Protein AF-D0MZZ1-F1 (afdb_monomer)

pLDDT: mean 82.0, std 12.57, range [43.62, 95.25]

Organism: Phytophthora infestans (strain T30-4) (NCBI:txid403677)

Sequence (126 aa):
MKRNLMKICDTLRKKGKQVCLATVASPDPTASEADSESMTLNTALEQFCKSTSTEEAPVILGPRLDTYAFRRESALSYDKYHFNSHSYGQLARNTADFLIPMMTAVEWTTWKEQLGHVTYDKALYD

Mean predicted aligned error: 8.72 Å

Foldseek 3Di:
DVVVVVVVCVVCVVVVDQAEDEQDAFLALPDDCPPTPSNVVRVVVVVQQVVQVPPPRGHHHAFYCPDSLNSDQQQCDPVSGHGDPVNVVVVVVRRCVGCVVVDDDDDPVRVVVVVVVDDDDVVVVD

Solvent-accessible surface area (backbone atoms only — not comparable to full-atom values): 7523 Å² total; per-residue (Å²): 115,70,72,59,57,51,50,52,50,52,55,42,42,74,71,75,41,89,44,68,46,61,45,54,49,43,92,51,67,78,58,53,83,88,74,38,71,45,49,62,49,34,54,50,52,53,50,50,23,58,73,29,61,86,46,97,76,37,45,40,75,47,44,74,32,67,40,73,77,56,24,38,74,88,21,33,31,98,81,68,71,50,66,22,74,68,42,49,53,50,49,51,50,53,38,45,73,60,45,56,82,75,51,80,90,68,59,69,67,62,50,53,54,53,58,74,66,63,77,78,65,64,84,80,80,115

Structure (mmCIF, N/CA/C/O backbone):
data_AF-D0MZZ1-F1
#
_entry.id   AF-D0MZZ1-F1
#
loop_
_atom_site.group_PDB
_atom_site.id
_atom_site.type_symbol
_atom_site.label_atom_id
_atom_site.label_alt_id
_atom_site.label_comp_id
_atom_site.label_asym_id
_atom_site.label_entity_id
_atom_site.label_seq_id
_atom_site.pdbx_PDB_ins_code
_atom_site.Cartn_x
_atom_site.Cartn_y
_atom_site.Cartn_z
_atom_site.occupancy
_atom_site.B_iso_or_equiv
_atom_site.auth_seq_id
_atom_site.auth_comp_id
_atom_site.auth_asym_id
_atom_site.auth_atom_id
_atom_site.pdbx_PDB_model_num
ATOM 1 N N . MET A 1 1 ? -4.121 13.922 -10.561 1.00 53.34 1 MET A N 1
ATOM 2 C CA . MET A 1 1 ? -4.081 12.653 -9.793 1.00 53.34 1 MET A CA 1
ATOM 3 C C . MET A 1 1 ? -4.309 12.823 -8.284 1.00 53.34 1 MET A C 1
ATOM 5 O O . MET A 1 1 ? -5.161 12.129 -7.744 1.00 53.34 1 MET A O 1
ATOM 9 N N . LYS A 1 2 ? -3.647 13.782 -7.608 1.00 65.25 2 LYS A N 1
ATOM 10 C CA . LYS A 1 2 ? -3.704 13.963 -6.136 1.00 65.25 2 LYS A CA 1
ATOM 11 C C . LYS A 1 2 ? -5.126 14.031 -5.536 1.00 65.25 2 LYS A C 1
ATOM 13 O O . LYS A 1 2 ? -5.382 13.422 -4.507 1.00 65.25 2 LYS A O 1
ATOM 18 N N . ARG A 1 3 ? -6.082 14.708 -6.192 1.00 82.06 3 ARG A N 1
ATOM 19 C CA . ARG A 1 3 ? -7.444 14.921 -5.652 1.00 82.06 3 ARG A CA 1
ATOM 20 C C . ARG A 1 3 ? -8.255 13.636 -5.448 1.00 82.06 3 ARG A C 1
ATOM 22 O O . ARG A 1 3 ? -9.023 13.568 -4.496 1.00 82.06 3 ARG A O 1
ATOM 29 N N . ASN A 1 4 ? -8.100 12.639 -6.319 1.00 88.19 4 ASN A N 1
ATOM 30 C CA . ASN A 1 4 ? -8.869 11.395 -6.212 1.00 88.19 4 ASN A CA 1
ATOM 31 C C . ASN A 1 4 ? -8.346 10.527 -5.068 1.00 88.19 4 ASN A C 1
ATOM 33 O O . ASN A 1 4 ? -9.136 10.033 -4.274 1.00 88.19 4 ASN A O 1
ATOM 37 N N . LEU A 1 5 ? -7.022 10.416 -4.945 1.00 88.25 5 LEU A N 1
ATOM 38 C CA . LEU A 1 5 ? -6.387 9.650 -3.877 1.00 88.25 5 LEU A CA 1
ATOM 39 C C . LEU A 1 5 ? -6.717 10.229 -2.495 1.00 88.25 5 LEU A C 1
ATOM 41 O O . LEU A 1 5 ? -7.116 9.482 -1.607 1.00 88.25 5 LEU A O 1
ATOM 45 N N . MET A 1 6 ? -6.643 11.558 -2.343 1.00 88.69 6 MET A N 1
ATOM 46 C CA . MET A 1 6 ? -7.040 12.233 -1.100 1.00 88.69 6 MET A CA 1
ATOM 47 C C . MET A 1 6 ? -8.504 11.942 -0.754 1.00 88.69 6 MET A C 1
ATOM 49 O O . MET A 1 6 ? -8.787 11.505 0.354 1.00 88.69 6 MET A O 1
ATOM 53 N N . LYS A 1 7 ? -9.425 12.058 -1.725 1.00 91.94 7 LYS A N 1
ATOM 54 C CA . LYS A 1 7 ? -10.842 11.712 -1.516 1.00 91.94 7 LYS A CA 1
ATOM 55 C C . LYS A 1 7 ? -11.034 10.261 -1.071 1.00 91.94 7 LYS A C 1
ATOM 57 O O . LYS A 1 7 ? -11.824 10.019 -0.168 1.00 91.94 7 LYS A O 1
ATOM 62 N N . ILE A 1 8 ? -10.330 9.308 -1.685 1.00 92.56 8 ILE A N 1
ATOM 63 C CA . ILE A 1 8 ? -10.405 7.890 -1.303 1.00 92.56 8 ILE A CA 1
ATOM 64 C C . ILE A 1 8 ? -9.921 7.706 0.139 1.00 92.56 8 ILE A C 1
ATOM 66 O O . ILE A 1 8 ? -10.616 7.073 0.935 1.00 92.56 8 ILE A O 1
ATOM 70 N N . CYS A 1 9 ? -8.777 8.299 0.494 1.00 92.44 9 CYS A N 1
ATOM 71 C CA . CYS A 1 9 ? -8.240 8.240 1.852 1.00 92.44 9 CYS A CA 1
ATOM 72 C C . CYS A 1 9 ? -9.228 8.841 2.856 1.00 92.44 9 CYS A C 1
ATOM 74 O O . CYS A 1 9 ? -9.556 8.202 3.848 1.00 92.44 9 CYS A O 1
ATOM 76 N N . ASP A 1 10 ? -9.768 10.026 2.575 1.00 90.88 10 ASP A N 1
ATOM 77 C CA . ASP A 1 10 ? -10.749 10.694 3.433 1.00 90.88 10 ASP A CA 1
ATOM 78 C C . ASP A 1 10 ? -12.014 9.859 3.617 1.00 90.88 10 ASP A C 1
ATOM 80 O O . ASP A 1 10 ? -12.514 9.726 4.732 1.00 90.88 10 ASP A O 1
ATOM 84 N N . THR A 1 11 ? -12.538 9.269 2.541 1.00 93.00 11 THR A N 1
ATOM 85 C CA . THR A 1 11 ? -13.718 8.401 2.608 1.00 93.00 11 THR A CA 1
ATOM 86 C C . THR A 1 11 ? -13.457 7.167 3.470 1.00 93.00 11 THR A C 1
ATOM 88 O O . THR A 1 11 ? -14.308 6.814 4.284 1.00 93.00 11 THR A O 1
ATOM 91 N N . LEU A 1 12 ? -12.300 6.516 3.328 1.00 92.62 12 LEU A N 1
ATOM 92 C CA . LEU A 1 12 ? -11.942 5.346 4.135 1.00 92.62 1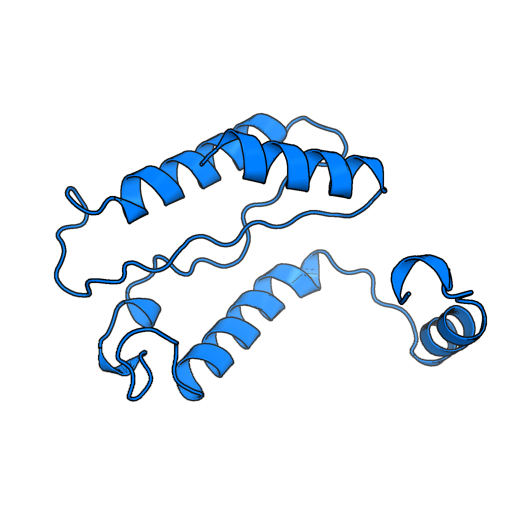2 LEU A CA 1
ATOM 93 C C . LEU A 1 12 ? -11.737 5.713 5.610 1.00 92.62 12 LEU A C 1
ATOM 95 O O . LEU A 1 12 ? -12.273 5.035 6.487 1.00 92.62 12 LEU A O 1
ATOM 99 N N . ARG A 1 13 ? -11.052 6.826 5.884 1.00 92.06 13 ARG A N 1
ATOM 100 C CA . ARG A 1 13 ? -10.847 7.340 7.244 1.00 92.06 13 ARG A CA 1
ATOM 101 C C . ARG A 1 13 ? -12.159 7.707 7.930 1.00 92.06 13 ARG A C 1
ATOM 103 O O . ARG A 1 13 ? -12.381 7.304 9.065 1.00 92.06 13 ARG A O 1
ATOM 110 N N . LYS A 1 14 ? -13.087 8.363 7.221 1.00 89.50 14 LYS A N 1
ATOM 111 C CA . LYS A 1 14 ? -14.448 8.654 7.719 1.00 89.50 14 LYS A CA 1
ATOM 112 C C . LYS A 1 14 ? -15.252 7.396 8.056 1.00 89.50 14 LYS A C 1
ATOM 114 O O . LYS A 1 14 ? -16.151 7.459 8.883 1.00 89.50 14 LYS A O 1
ATOM 119 N N . LYS A 1 15 ? -14.929 6.255 7.439 1.00 90.25 15 LYS A N 1
ATOM 120 C CA . LYS A 1 15 ? -15.493 4.936 7.779 1.00 90.25 15 LYS A CA 1
ATOM 121 C C . LYS A 1 15 ? -14.753 4.241 8.935 1.00 90.25 15 LYS A C 1
ATOM 123 O O . LYS A 1 15 ? -14.950 3.044 9.142 1.00 90.25 15 LYS A O 1
ATOM 128 N N . GLY A 1 16 ? -13.877 4.953 9.646 1.00 85.88 16 GLY A N 1
ATOM 129 C CA . GLY A 1 16 ? -13.089 4.428 10.762 1.00 85.88 16 GLY A CA 1
ATOM 130 C C . GLY A 1 16 ? -11.993 3.448 10.340 1.00 85.88 16 GLY A C 1
ATOM 131 O O . GLY A 1 16 ? -11.581 2.614 11.141 1.00 85.88 16 GLY A O 1
ATOM 132 N N . LYS A 1 17 ? -11.551 3.475 9.074 1.00 88.50 17 LYS A N 1
ATOM 133 C CA . LYS A 1 17 ? -10.473 2.598 8.594 1.00 88.50 17 LYS A CA 1
ATOM 134 C C . LYS A 1 17 ? -9.122 3.284 8.753 1.00 88.50 17 LYS A C 1
ATOM 136 O O . LYS A 1 17 ? -8.969 4.443 8.376 1.00 88.50 17 LYS A O 1
ATOM 141 N N . GLN A 1 18 ? -8.132 2.537 9.235 1.00 89.00 18 GLN A N 1
ATOM 142 C CA . GLN A 1 18 ? -6.732 2.935 9.114 1.00 89.00 18 GLN A CA 1
ATOM 143 C C . GLN A 1 18 ? -6.309 2.826 7.648 1.00 89.00 18 GLN A C 1
ATOM 145 O O . GLN A 1 18 ? -6.552 1.808 6.997 1.00 89.00 18 GLN A O 1
ATOM 150 N N . VAL A 1 19 ? -5.708 3.890 7.117 1.00 92.06 19 VAL A N 1
ATOM 151 C CA . VAL A 1 19 ? -5.329 3.978 5.704 1.00 92.06 19 VAL A CA 1
ATOM 152 C C . VAL A 1 19 ? -3.818 4.051 5.593 1.00 92.06 19 VAL A C 1
ATOM 154 O O . VAL A 1 19 ? -3.189 4.927 6.182 1.00 92.06 19 VAL A O 1
ATOM 157 N N . CYS A 1 20 ? -3.258 3.148 4.792 1.00 91.31 20 CYS A N 1
ATOM 158 C CA . CYS A 1 20 ? -1.842 3.123 4.462 1.00 91.31 20 CYS A CA 1
ATOM 159 C C . CYS A 1 20 ? -1.656 3.331 2.957 1.00 91.31 20 CYS A C 1
ATOM 161 O O . CYS A 1 20 ? -2.370 2.726 2.156 1.00 91.31 20 CYS A O 1
ATOM 163 N N . LEU A 1 21 ? -0.688 4.159 2.569 1.00 91.56 21 LEU A N 1
ATOM 164 C CA . LEU A 1 21 ? -0.337 4.412 1.172 1.00 91.56 21 LEU A CA 1
ATOM 165 C C . LEU A 1 21 ? 1.056 3.875 0.867 1.00 91.56 21 LEU A C 1
ATOM 167 O O . LEU A 1 21 ? 2.033 4.334 1.446 1.00 91.56 21 LEU A O 1
ATOM 171 N N . ALA A 1 22 ? 1.158 2.938 -0.070 1.00 90.88 22 ALA A N 1
ATOM 172 C CA . ALA A 1 22 ? 2.447 2.529 -0.616 1.00 90.88 22 ALA A CA 1
ATOM 173 C C . ALA A 1 22 ? 2.976 3.582 -1.604 1.00 90.88 22 ALA A C 1
ATOM 175 O O . ALA A 1 22 ? 2.195 4.283 -2.257 1.00 90.88 22 ALA A O 1
ATOM 176 N N . THR A 1 23 ? 4.299 3.672 -1.740 1.00 89.88 23 THR A N 1
ATOM 177 C CA . THR A 1 23 ? 4.907 4.401 -2.864 1.00 89.88 23 THR A CA 1
ATOM 178 C C . THR A 1 23 ? 4.693 3.634 -4.171 1.00 89.88 23 THR A C 1
ATOM 180 O O . THR A 1 23 ? 4.231 2.497 -4.171 1.00 89.88 23 THR A O 1
ATOM 183 N N . VAL A 1 24 ? 4.998 4.250 -5.308 1.00 86.94 24 VAL A N 1
ATOM 184 C CA . VAL A 1 24 ? 4.911 3.630 -6.634 1.00 86.94 24 VAL A CA 1
ATOM 185 C C . VAL A 1 24 ? 6.317 3.271 -7.108 1.00 86.94 24 VAL A C 1
ATOM 187 O O . VAL A 1 24 ? 7.249 4.064 -6.951 1.00 86.94 24 VAL A O 1
ATOM 190 N N . ALA A 1 25 ? 6.478 2.081 -7.685 1.00 83.44 25 ALA A N 1
ATOM 191 C CA . ALA A 1 25 ? 7.728 1.696 -8.331 1.00 83.44 25 ALA A CA 1
ATOM 192 C C . ALA A 1 25 ? 7.930 2.487 -9.632 1.00 83.44 25 ALA A C 1
ATOM 194 O O . ALA A 1 25 ? 6.972 2.757 -10.357 1.00 83.44 25 ALA A O 1
ATOM 195 N N . SER A 1 26 ? 9.177 2.861 -9.928 1.00 71.56 26 SER A N 1
ATOM 196 C CA . SER A 1 26 ? 9.508 3.437 -11.234 1.00 71.56 26 SER A CA 1
ATOM 197 C C . SER A 1 26 ? 9.355 2.352 -12.305 1.00 71.56 26 SER A C 1
ATOM 199 O O . SER A 1 26 ? 9.907 1.265 -12.113 1.00 71.56 26 SER A O 1
ATOM 201 N N . PRO A 1 27 ? 8.657 2.623 -13.420 1.00 60.50 27 PRO A N 1
ATOM 202 C CA . PRO A 1 27 ? 8.593 1.700 -14.551 1.00 60.50 27 PRO A CA 1
ATOM 203 C C . PRO A 1 27 ? 9.938 1.581 -15.284 1.00 60.50 27 PRO A C 1
ATOM 205 O O . PRO A 1 27 ? 10.149 0.622 -16.019 1.00 60.50 27 PRO A O 1
ATOM 208 N N . ASP A 1 28 ? 10.847 2.539 -15.081 1.00 64.12 28 ASP A N 1
ATOM 209 C CA . ASP A 1 28 ? 12.168 2.556 -15.699 1.00 64.12 28 ASP A CA 1
ATOM 210 C C . ASP A 1 28 ? 13.266 2.288 -14.641 1.00 64.12 28 ASP A C 1
ATOM 212 O O . ASP A 1 28 ? 13.438 3.103 -13.722 1.00 64.12 28 ASP A O 1
ATOM 216 N N . PRO A 1 29 ? 14.014 1.167 -14.753 1.00 56.38 29 PRO A N 1
ATOM 217 C CA . PRO A 1 29 ? 15.162 0.842 -13.900 1.00 56.38 29 PRO A CA 1
ATOM 218 C C . PRO A 1 29 ? 16.338 1.815 -14.041 1.00 56.38 29 PRO A C 1
ATOM 220 O O . PRO A 1 29 ? 17.207 1.860 -13.168 1.00 56.38 29 PRO A O 1
ATOM 223 N N . THR A 1 30 ? 16.405 2.509 -15.178 1.00 56.22 30 THR A N 1
ATOM 224 C CA . THR A 1 30 ? 17.534 3.322 -15.646 1.00 56.22 30 THR A CA 1
ATOM 225 C C . THR A 1 30 ? 17.261 4.820 -15.591 1.00 56.22 30 THR A C 1
ATOM 227 O O . THR A 1 30 ? 18.205 5.605 -15.688 1.00 56.22 30 THR A O 1
ATOM 230 N N . ALA A 1 31 ? 16.003 5.222 -15.382 1.00 59.72 31 ALA A N 1
ATOM 231 C CA . ALA A 1 31 ? 15.650 6.617 -15.178 1.00 59.72 31 ALA A CA 1
ATOM 232 C C . ALA A 1 31 ? 16.416 7.180 -13.976 1.00 59.72 31 ALA A C 1
ATOM 234 O O . ALA A 1 31 ? 16.397 6.615 -12.875 1.00 59.72 31 ALA A O 1
ATOM 235 N N . SER A 1 32 ? 17.100 8.304 -14.207 1.00 54.19 32 SER A N 1
ATOM 236 C CA . SER A 1 32 ? 17.782 9.048 -13.155 1.00 54.19 32 SER A CA 1
ATOM 237 C C . SER A 1 32 ? 16.772 9.392 -12.054 1.00 54.19 32 SER A C 1
ATOM 239 O O . SER A 1 32 ? 15.600 9.670 -12.327 1.00 54.19 32 SER A O 1
ATOM 241 N N . GLU A 1 33 ? 17.212 9.376 -10.794 1.00 51.81 33 GLU A N 1
ATOM 242 C CA . GLU A 1 33 ? 16.343 9.724 -9.665 1.00 51.81 33 GLU A CA 1
ATOM 243 C C . GLU A 1 33 ? 15.700 11.110 -9.841 1.00 51.81 33 GLU A C 1
ATOM 245 O O . GLU A 1 33 ? 14.582 11.325 -9.394 1.00 51.81 33 GLU A O 1
ATOM 250 N N . ALA A 1 34 ? 16.350 12.020 -10.568 1.00 49.72 34 ALA A N 1
ATOM 251 C CA . ALA A 1 34 ? 15.878 13.380 -10.784 1.00 49.72 34 ALA A CA 1
ATOM 252 C C . ALA A 1 34 ? 14.770 13.526 -11.852 1.00 49.72 34 ALA A C 1
ATOM 254 O O . ALA A 1 34 ? 14.002 14.481 -11.763 1.00 49.72 34 ALA A O 1
ATOM 255 N N . ASP A 1 35 ? 14.647 12.603 -12.817 1.00 48.69 35 ASP A N 1
ATOM 256 C CA . ASP A 1 35 ? 13.823 12.819 -14.027 1.00 48.69 35 ASP A CA 1
ATOM 257 C C . ASP A 1 35 ? 12.533 11.984 -14.106 1.00 48.69 35 ASP A C 1
ATOM 259 O O . ASP A 1 35 ? 11.740 12.153 -15.033 1.00 48.69 35 ASP A O 1
ATOM 263 N N . SER A 1 36 ? 12.273 11.076 -13.158 1.00 57.75 36 SER A N 1
ATOM 264 C CA . SER A 1 36 ? 11.085 10.211 -13.249 1.00 57.75 36 SER A CA 1
ATOM 265 C C . SER A 1 36 ? 9.813 10.881 -12.696 1.00 57.75 36 SER A C 1
ATOM 267 O O . SER A 1 36 ? 9.767 11.346 -11.553 1.00 57.75 36 SER A O 1
ATOM 269 N N . GLU A 1 37 ? 8.714 10.855 -13.459 1.00 62.00 37 GLU A N 1
ATOM 270 C CA . GLU A 1 37 ? 7.383 11.291 -12.993 1.00 62.00 37 GLU A CA 1
ATOM 271 C C . GLU A 1 37 ? 6.953 10.574 -11.692 1.00 62.00 37 GLU A C 1
ATOM 273 O O . GLU A 1 37 ? 6.270 11.152 -10.837 1.00 62.00 37 GLU A O 1
ATOM 278 N N . SER A 1 38 ? 7.421 9.336 -11.487 1.00 58.34 38 SER A N 1
ATOM 279 C CA . SER A 1 38 ? 7.241 8.553 -10.259 1.00 58.34 38 SER A CA 1
ATOM 280 C C . SER A 1 38 ? 7.864 9.196 -9.016 1.00 58.34 38 SER A C 1
ATOM 282 O O . SER A 1 38 ? 7.272 9.114 -7.941 1.00 58.34 38 SER A O 1
ATOM 284 N N . MET A 1 39 ? 9.004 9.886 -9.128 1.00 63.31 39 MET A N 1
ATOM 285 C CA . MET A 1 39 ? 9.611 10.614 -8.002 1.00 63.31 39 MET A CA 1
ATOM 286 C C . MET A 1 39 ? 8.760 11.814 -7.579 1.00 63.31 39 MET A C 1
ATOM 288 O O . MET A 1 39 ? 8.545 12.043 -6.384 1.00 63.31 39 MET A O 1
ATOM 292 N N . THR A 1 40 ? 8.192 12.532 -8.552 1.00 76.00 40 THR A N 1
ATOM 293 C CA . THR A 1 40 ? 7.263 13.640 -8.281 1.00 76.00 40 THR A CA 1
ATOM 294 C C . THR A 1 40 ? 5.992 13.133 -7.591 1.00 76.00 40 THR A C 1
ATOM 296 O O . THR A 1 40 ? 5.455 13.791 -6.692 1.00 76.00 40 THR A O 1
ATOM 299 N N . LEU A 1 41 ? 5.523 11.937 -7.959 1.00 84.56 41 LEU A N 1
ATOM 300 C CA . LEU A 1 41 ? 4.380 11.298 -7.313 1.00 84.56 41 LEU A CA 1
ATOM 301 C C . LEU A 1 41 ? 4.699 10.815 -5.894 1.00 84.56 41 LEU A C 1
ATOM 303 O O . LEU A 1 41 ? 3.954 11.143 -4.974 1.00 84.56 41 LEU A O 1
ATOM 307 N N . ASN A 1 42 ? 5.795 10.082 -5.698 1.00 88.12 42 ASN A N 1
ATOM 308 C CA . ASN A 1 42 ? 6.177 9.554 -4.387 1.00 88.12 42 ASN A CA 1
ATOM 309 C C . ASN A 1 42 ? 6.450 10.678 -3.389 1.00 88.12 42 ASN A C 1
ATOM 311 O O . ASN A 1 42 ? 5.933 10.635 -2.276 1.00 88.12 42 ASN A O 1
ATOM 315 N N . THR A 1 43 ? 7.126 11.747 -3.816 1.00 87.56 43 THR A N 1
ATOM 316 C CA . THR A 1 43 ? 7.308 12.953 -2.993 1.00 87.56 43 THR A CA 1
ATOM 317 C C . THR A 1 43 ? 5.964 13.557 -2.584 1.00 87.56 43 THR A C 1
ATOM 319 O O . THR A 1 43 ? 5.773 13.945 -1.433 1.00 87.56 43 THR A O 1
ATOM 322 N N . ALA A 1 44 ? 4.991 13.603 -3.499 1.00 87.88 44 ALA A N 1
ATOM 323 C CA . ALA A 1 44 ? 3.654 14.091 -3.181 1.00 87.88 44 ALA A CA 1
ATOM 324 C C . ALA A 1 44 ? 2.886 13.172 -2.216 1.00 87.88 44 ALA A C 1
ATOM 326 O O . ALA A 1 44 ? 2.141 13.679 -1.378 1.00 87.88 44 ALA A O 1
ATOM 327 N N . LEU A 1 45 ? 3.055 11.850 -2.323 1.00 90.56 45 LEU A N 1
ATOM 328 C CA . LEU A 1 45 ? 2.478 10.881 -1.385 1.00 90.56 45 LEU A CA 1
ATOM 329 C C . LEU A 1 45 ? 3.079 11.058 0.012 1.00 90.56 45 LEU A C 1
ATOM 331 O O . LEU A 1 45 ? 2.335 11.122 0.989 1.00 90.56 45 LEU A O 1
ATOM 335 N N . GLU A 1 46 ? 4.401 11.219 0.107 1.00 91.38 46 GLU A N 1
ATOM 336 C CA . GLU A 1 46 ? 5.084 11.486 1.375 1.00 91.38 46 GLU A CA 1
ATOM 337 C C . GLU A 1 46 ? 4.614 12.794 2.016 1.00 91.38 46 GLU A C 1
ATOM 339 O O . GLU A 1 46 ? 4.304 12.825 3.207 1.00 91.38 46 GLU A O 1
ATOM 344 N N . GLN A 1 47 ? 4.539 13.876 1.235 1.00 91.19 47 GLN A N 1
ATOM 345 C CA . GLN A 1 47 ? 4.050 15.173 1.708 1.00 91.19 47 GLN A CA 1
ATOM 346 C C . GLN A 1 47 ? 2.603 15.087 2.196 1.00 91.19 47 GLN A C 1
ATOM 348 O O . GLN A 1 47 ? 2.280 15.650 3.240 1.00 91.19 47 GLN A O 1
ATOM 353 N N . PHE A 1 48 ? 1.746 14.358 1.478 1.00 91.50 48 PHE A N 1
ATOM 354 C CA . PHE A 1 48 ? 0.363 14.153 1.890 1.00 91.50 48 PHE A CA 1
ATOM 355 C C . PHE A 1 48 ? 0.280 13.389 3.217 1.00 91.50 48 PHE A C 1
ATOM 357 O O . PHE A 1 48 ? -0.344 13.884 4.154 1.00 91.50 48 PHE A O 1
ATOM 364 N N . CYS A 1 49 ? 0.978 12.258 3.352 1.00 92.44 49 CYS A N 1
ATOM 365 C CA . CYS A 1 49 ? 0.998 11.500 4.608 1.00 92.44 49 CYS A CA 1
ATOM 366 C C . CYS A 1 49 ? 1.502 12.371 5.775 1.00 92.44 49 CYS A C 1
ATOM 368 O O . CYS A 1 49 ? 0.861 12.434 6.824 1.00 92.44 49 CYS A O 1
ATOM 370 N N . LYS A 1 50 ? 2.584 13.140 5.562 1.00 93.12 50 LYS A N 1
ATOM 371 C CA . LYS A 1 50 ? 3.118 14.101 6.547 1.00 93.12 50 LYS A CA 1
ATOM 372 C C . LYS A 1 50 ? 2.095 15.171 6.932 1.00 93.12 50 LYS A C 1
ATOM 374 O O . LYS A 1 50 ? 1.976 15.477 8.115 1.00 93.12 50 LYS A O 1
ATOM 379 N N . SER A 1 51 ? 1.336 15.708 5.975 1.00 92.06 51 SER A N 1
ATOM 380 C CA . SER A 1 51 ? 0.315 16.729 6.259 1.00 92.06 51 SER A CA 1
ATOM 381 C C . SER A 1 51 ? -0.821 16.220 7.148 1.00 92.06 51 SER A C 1
ATOM 383 O O . SER A 1 51 ? -1.381 16.999 7.907 1.00 92.06 51 SER A O 1
ATOM 385 N N . THR A 1 52 ? -1.102 14.913 7.114 1.00 91.69 52 THR A N 1
ATOM 386 C CA . THR A 1 52 ? -2.140 14.287 7.948 1.00 91.69 52 THR A CA 1
ATOM 387 C C . THR A 1 52 ? -1.625 13.791 9.303 1.00 91.69 52 THR A C 1
ATOM 389 O O . THR A 1 52 ? -2.400 13.258 10.085 1.00 91.69 52 THR A O 1
ATOM 392 N N . SER A 1 53 ? -0.326 13.939 9.599 1.00 90.19 53 SER A N 1
ATOM 393 C CA . SER A 1 53 ? 0.325 13.304 10.762 1.00 90.19 53 SER A CA 1
ATOM 394 C C . SER A 1 53 ? -0.186 13.767 12.129 1.00 90.19 53 SER A C 1
ATOM 396 O O . SER A 1 53 ? -0.045 13.037 13.105 1.00 90.19 53 SER A O 1
ATOM 398 N N . THR A 1 54 ? -0.780 14.959 12.205 1.00 89.56 54 THR A N 1
ATOM 399 C CA . THR A 1 54 ? -1.359 15.523 13.435 1.00 89.56 54 THR A CA 1
ATOM 400 C C . THR A 1 54 ? -2.859 15.254 13.572 1.00 89.56 54 THR A C 1
ATOM 402 O O . THR A 1 54 ? -3.475 15.720 14.527 1.00 89.56 54 THR A O 1
ATOM 405 N N . GLU A 1 55 ? -3.473 14.574 12.604 1.00 90.00 55 GLU A N 1
ATOM 406 C CA . GLU A 1 55 ? -4.891 14.217 12.647 1.00 90.00 55 GLU A CA 1
ATOM 407 C C . GLU A 1 55 ? -5.120 12.982 13.532 1.00 90.00 55 GLU A C 1
ATOM 409 O O . GLU A 1 55 ? -4.222 12.169 13.727 1.00 90.00 55 GLU A O 1
ATOM 414 N N . GLU A 1 56 ? -6.346 12.810 14.036 1.00 85.62 56 GLU A N 1
ATOM 415 C CA . GLU A 1 56 ? -6.727 11.664 14.882 1.00 85.62 56 GLU A CA 1
ATOM 416 C C . GLU A 1 56 ? -6.549 10.313 14.163 1.00 85.62 56 GLU A C 1
ATOM 418 O O . GLU A 1 56 ? -6.149 9.321 14.769 1.00 85.62 56 GLU A O 1
ATOM 423 N N . ALA A 1 57 ? -6.797 10.287 12.850 1.00 87.75 57 ALA A N 1
ATOM 424 C CA . ALA A 1 57 ? -6.577 9.136 11.980 1.00 87.75 57 ALA A CA 1
ATOM 425 C C . ALA A 1 57 ? -5.650 9.539 10.816 1.00 87.75 57 ALA A C 1
ATOM 427 O O . ALA A 1 57 ? -6.132 9.893 9.730 1.00 87.75 57 ALA A O 1
ATOM 428 N N . PRO A 1 58 ? -4.321 9.533 11.014 1.00 91.38 58 PRO A N 1
ATOM 429 C CA . PRO A 1 58 ? -3.384 9.930 9.972 1.00 91.38 58 PRO A CA 1
ATOM 430 C C . PRO A 1 58 ? -3.378 8.911 8.826 1.00 91.38 58 PRO A C 1
ATOM 432 O O . PRO A 1 58 ? -3.619 7.717 9.021 1.00 91.38 58 PRO A O 1
ATOM 435 N N . VAL A 1 59 ? -3.076 9.377 7.614 1.00 92.25 59 VAL A N 1
ATOM 436 C CA . VAL A 1 59 ? -2.727 8.480 6.507 1.00 92.25 59 VAL A CA 1
ATOM 437 C C . VAL A 1 59 ? -1.260 8.108 6.657 1.00 92.25 59 VAL A C 1
ATOM 439 O O . VAL A 1 59 ? -0.384 8.974 6.649 1.00 92.25 59 VAL A O 1
ATOM 442 N N . ILE A 1 60 ? -0.988 6.815 6.800 1.00 91.38 60 ILE A N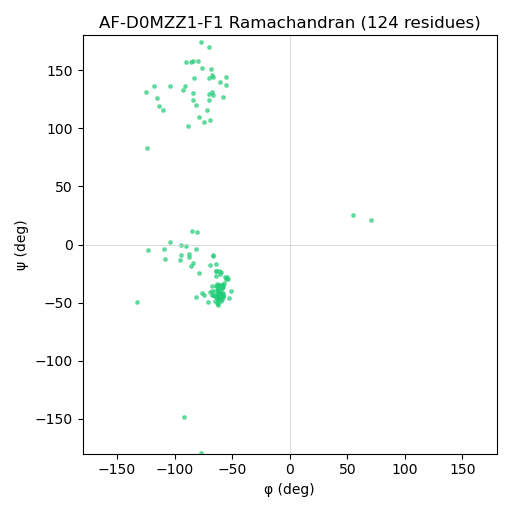 1
ATOM 443 C CA . ILE A 1 60 ? 0.358 6.324 7.088 1.00 91.38 60 ILE A CA 1
ATOM 444 C C . ILE A 1 60 ? 1.056 5.988 5.772 1.00 91.38 60 ILE A C 1
ATOM 446 O O . ILE A 1 60 ? 0.495 5.316 4.904 1.00 91.38 60 ILE A O 1
ATOM 450 N N . LEU A 1 61 ? 2.297 6.444 5.613 1.00 90.94 61 LEU A N 1
ATOM 451 C CA . LEU A 1 61 ? 3.122 6.000 4.498 1.00 90.94 61 LEU A CA 1
ATOM 452 C C . LEU A 1 61 ? 3.546 4.550 4.753 1.00 90.94 61 LEU A C 1
ATOM 454 O O . LEU A 1 61 ? 4.242 4.265 5.724 1.00 90.94 61 LEU A O 1
ATOM 458 N N . GLY A 1 62 ? 3.087 3.655 3.889 1.00 88.19 62 GLY A N 1
ATOM 459 C CA . GLY A 1 62 ? 3.296 2.221 3.974 1.00 88.19 62 GLY A CA 1
ATOM 460 C C . G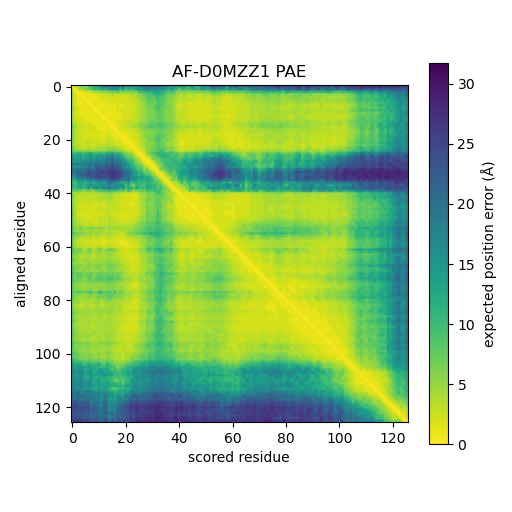LY A 1 62 ? 4.533 1.721 3.231 1.00 88.19 62 GLY A C 1
ATOM 461 O O . GLY A 1 62 ? 5.545 2.424 3.163 1.00 88.19 62 GLY A O 1
ATOM 462 N N . PRO A 1 63 ? 4.489 0.484 2.699 1.00 87.38 63 PRO A N 1
ATOM 463 C CA . PRO A 1 63 ? 5.663 -0.169 2.135 1.00 87.38 63 PRO A CA 1
ATOM 464 C C . PRO A 1 63 ? 6.256 0.623 0.962 1.00 87.38 63 PRO A C 1
ATOM 466 O O . PRO A 1 63 ? 5.547 1.169 0.111 1.00 87.38 63 PRO A O 1
ATOM 469 N N . ARG A 1 64 ? 7.593 0.662 0.9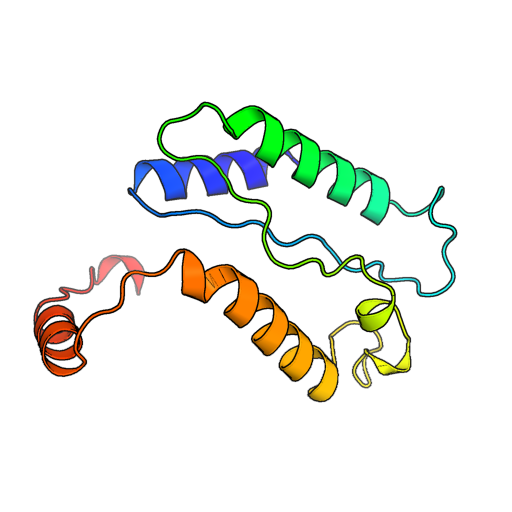30 1.00 87.19 64 ARG A N 1
ATOM 470 C CA . ARG A 1 64 ? 8.389 1.410 -0.047 1.00 87.19 64 ARG A CA 1
ATOM 471 C C . ARG A 1 64 ? 8.664 0.561 -1.290 1.00 87.19 64 ARG A C 1
ATOM 473 O O . ARG A 1 64 ? 9.539 -0.307 -1.288 1.00 87.19 64 ARG A O 1
ATOM 480 N N . LEU A 1 65 ? 7.914 0.828 -2.353 1.00 87.62 65 LEU A N 1
ATOM 481 C CA . LEU A 1 65 ? 8.085 0.244 -3.688 1.00 87.62 65 LEU A CA 1
ATOM 482 C C . LEU A 1 65 ? 9.072 1.026 -4.560 1.00 87.62 65 LEU A C 1
ATOM 484 O O . LEU A 1 65 ? 9.512 0.550 -5.598 1.00 87.62 65 LEU A O 1
ATOM 488 N N . ASP A 1 66 ? 9.467 2.213 -4.126 1.00 84.19 66 ASP A N 1
ATOM 489 C CA . ASP A 1 66 ? 10.428 3.080 -4.797 1.00 84.19 66 ASP A CA 1
ATOM 490 C C . ASP A 1 66 ? 11.888 2.684 -4.536 1.00 84.19 66 ASP A C 1
ATOM 492 O O . ASP A 1 66 ? 12.798 3.422 -4.897 1.00 84.19 66 ASP A O 1
ATOM 496 N N . THR A 1 67 ? 12.137 1.518 -3.944 1.00 84.19 67 THR A N 1
ATOM 497 C CA . THR A 1 67 ? 13.490 1.018 -3.677 1.00 84.19 67 THR A CA 1
ATOM 498 C C . THR A 1 67 ? 14.084 0.306 -4.892 1.00 84.19 67 THR A C 1
ATOM 500 O O . THR A 1 67 ? 13.371 -0.214 -5.750 1.00 84.19 67 THR A O 1
ATOM 503 N N . TYR A 1 68 ? 15.416 0.215 -4.944 1.00 81.25 68 TYR A N 1
ATOM 504 C CA . TYR A 1 68 ? 16.120 -0.459 -6.040 1.00 81.25 68 TYR A CA 1
ATOM 505 C C . TYR A 1 68 ? 15.687 -1.922 -6.237 1.00 81.25 68 TYR A C 1
ATOM 507 O O . TYR A 1 68 ? 15.731 -2.419 -7.357 1.00 81.25 68 TYR A O 1
ATOM 515 N N . ALA A 1 69 ? 15.229 -2.612 -5.186 1.00 85.00 69 ALA A N 1
ATOM 516 C CA . ALA A 1 69 ? 14.770 -3.999 -5.282 1.00 85.00 69 ALA A CA 1
ATOM 517 C C . ALA A 1 69 ? 13.602 -4.176 -6.271 1.00 85.00 69 ALA A C 1
ATOM 519 O O . ALA A 1 69 ? 13.590 -5.148 -7.019 1.00 85.00 69 ALA A O 1
ATOM 520 N N . PHE A 1 70 ? 12.679 -3.211 -6.321 1.00 86.19 70 PHE A N 1
ATOM 521 C CA . PHE A 1 70 ? 11.488 -3.259 -7.178 1.00 86.19 70 PHE A CA 1
ATOM 522 C C . PHE A 1 70 ? 11.671 -2.558 -8.528 1.00 86.19 70 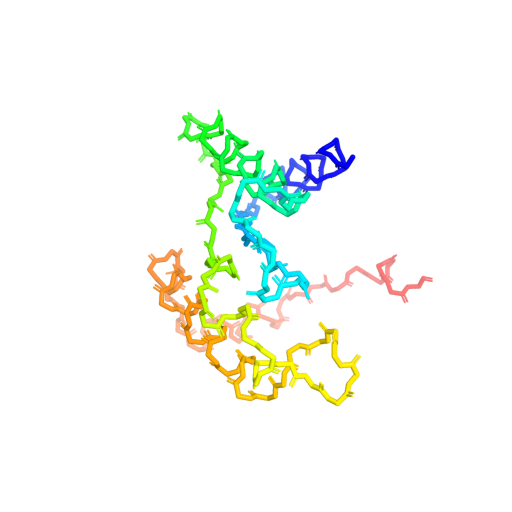PHE A C 1
ATOM 524 O O . PHE A 1 70 ? 10.812 -2.682 -9.392 1.00 86.19 70 PHE A O 1
ATOM 531 N N . ARG A 1 71 ? 12.784 -1.838 -8.728 1.00 81.50 71 ARG A N 1
ATOM 532 C CA . ARG A 1 71 ? 13.092 -1.161 -9.999 1.00 81.50 71 ARG A CA 1
ATOM 533 C C . ARG A 1 71 ? 13.792 -2.068 -11.014 1.00 81.50 71 ARG A C 1
ATOM 535 O O . ARG A 1 71 ? 13.852 -1.722 -12.181 1.00 81.50 71 ARG A O 1
ATOM 542 N N . ARG A 1 72 ? 14.384 -3.189 -10.593 1.00 83.31 72 ARG A N 1
ATOM 543 C CA . ARG A 1 72 ? 15.181 -4.061 -11.478 1.00 83.31 72 ARG A CA 1
ATOM 544 C C . ARG A 1 72 ? 14.300 -4.714 -12.544 1.00 83.31 72 ARG A C 1
ATOM 546 O O . ARG A 1 72 ? 13.210 -5.169 -12.229 1.00 83.31 72 ARG A O 1
ATOM 553 N N . GLU A 1 73 ? 14.814 -4.898 -13.762 1.00 83.56 73 GLU A N 1
ATOM 554 C CA . GLU A 1 73 ? 14.097 -5.667 -14.799 1.00 83.56 73 GLU A CA 1
ATOM 555 C C . GLU A 1 73 ? 13.799 -7.103 -14.327 1.00 83.56 73 GLU A C 1
ATOM 557 O O . GLU A 1 73 ? 12.721 -7.632 -14.574 1.00 83.56 73 GLU A O 1
ATOM 562 N N . SER A 1 74 ? 14.698 -7.703 -13.535 1.00 88.19 74 SER A N 1
ATOM 563 C CA . SER A 1 74 ? 14.480 -9.019 -12.919 1.00 88.19 74 SER A CA 1
ATOM 564 C C . SER A 1 74 ? 13.361 -9.054 -11.875 1.00 88.19 74 SER A C 1
ATOM 566 O O . SER A 1 74 ? 12.990 -10.139 -11.431 1.00 88.19 74 SER A O 1
ATOM 568 N N . ALA A 1 75 ? 12.829 -7.899 -11.465 1.00 87.94 75 ALA A N 1
ATOM 569 C CA . ALA A 1 75 ? 11.670 -7.817 -10.589 1.00 87.94 75 ALA A CA 1
ATOM 570 C C . ALA A 1 75 ? 10.342 -7.931 -11.357 1.00 87.94 75 ALA A C 1
ATOM 572 O O . ALA A 1 75 ? 9.306 -8.190 -10.734 1.00 87.94 75 ALA A O 1
ATOM 573 N N . LEU A 1 76 ? 10.370 -7.759 -12.681 1.00 88.44 76 LEU A N 1
ATOM 574 C CA . LEU A 1 76 ? 9.194 -7.728 -13.541 1.00 88.44 76 LEU A CA 1
ATOM 575 C C . LEU A 1 76 ? 8.830 -9.125 -14.056 1.00 88.44 76 LEU A C 1
ATOM 577 O O . LEU A 1 76 ? 9.643 -10.054 -14.089 1.00 88.44 76 LEU A O 1
ATOM 581 N N . SER A 1 77 ? 7.563 -9.270 -14.421 1.00 90.25 77 SER A N 1
ATOM 582 C CA . SER A 1 77 ? 7.009 -10.420 -15.121 1.00 90.25 77 SER A CA 1
ATOM 583 C C . SER A 1 77 ? 7.373 -10.371 -16.611 1.00 90.25 77 SER A C 1
ATOM 585 O O . SER A 1 77 ? 8.034 -9.449 -17.090 1.00 90.25 77 SER A O 1
ATOM 587 N N . TYR A 1 78 ? 6.915 -11.367 -17.369 1.00 88.81 78 TYR A N 1
ATOM 588 C CA . TYR A 1 78 ? 7.144 -11.463 -18.814 1.00 88.81 78 TYR A CA 1
ATOM 589 C C . TYR A 1 78 ? 6.588 -10.262 -19.601 1.00 88.81 78 TYR A C 1
ATOM 591 O O . TYR A 1 78 ? 7.065 -9.975 -20.695 1.00 88.81 78 TYR A O 1
ATOM 599 N N . ASP A 1 79 ? 5.595 -9.561 -19.047 1.00 88.06 79 ASP A N 1
ATOM 600 C CA . ASP A 1 79 ? 4.970 -8.375 -19.640 1.00 88.06 79 ASP A CA 1
ATOM 601 C C . ASP A 1 79 ? 5.760 -7.077 -19.423 1.00 88.06 79 ASP A C 1
ATOM 603 O O . ASP A 1 79 ? 5.364 -6.032 -19.936 1.00 88.06 79 ASP A O 1
ATOM 607 N N . LYS A 1 80 ? 6.870 -7.139 -18.675 1.00 83.81 80 LYS A N 1
ATOM 608 C CA . LYS A 1 80 ? 7.715 -5.989 -18.329 1.00 83.81 80 LYS A CA 1
ATOM 609 C C . LYS A 1 80 ? 6.951 -4.838 -17.659 1.00 83.81 80 LYS A C 1
ATOM 611 O O . LYS A 1 80 ? 7.386 -3.692 -17.732 1.00 83.81 80 LYS A O 1
ATOM 616 N N . TYR A 1 81 ? 5.830 -5.133 -17.003 1.00 83.50 81 TYR A N 1
ATOM 617 C CA . TYR A 1 81 ? 5.001 -4.131 -16.337 1.00 83.50 81 TYR A CA 1
ATOM 618 C C . TYR A 1 81 ? 4.613 -4.551 -14.920 1.00 83.50 81 TYR A C 1
ATOM 620 O O . TYR A 1 81 ? 4.802 -3.787 -13.974 1.00 83.50 81 TYR A O 1
ATOM 628 N N . HIS A 1 82 ? 4.107 -5.772 -14.742 1.00 88.75 82 HIS A N 1
ATOM 629 C CA . HIS A 1 82 ? 3.750 -6.281 -13.421 1.00 88.75 82 HIS A CA 1
ATOM 630 C C . HIS A 1 82 ? 4.961 -6.900 -12.729 1.00 88.75 82 HIS A C 1
ATOM 632 O O . HIS A 1 82 ? 5.902 -7.360 -13.373 1.00 88.75 82 HIS A O 1
ATOM 638 N N . PHE A 1 83 ? 4.924 -6.978 -11.400 1.00 91.19 83 PHE A N 1
ATOM 639 C CA . PHE A 1 83 ? 5.919 -7.741 -10.657 1.00 91.19 83 PHE A CA 1
ATOM 640 C C . PHE A 1 83 ? 5.786 -9.241 -10.931 1.00 91.19 83 PHE A C 1
ATOM 642 O O . PHE A 1 83 ? 4.686 -9.770 -11.094 1.00 91.19 83 PHE A O 1
ATOM 649 N N . ASN A 1 84 ? 6.912 -9.951 -10.944 1.00 92.88 84 ASN A N 1
ATOM 650 C CA . ASN A 1 84 ? 6.887 -11.410 -10.935 1.00 92.88 84 ASN A CA 1
ATOM 651 C C . ASN A 1 84 ? 6.573 -11.963 -9.532 1.00 92.88 84 ASN A C 1
ATOM 653 O O . ASN A 1 84 ? 6.489 -11.234 -8.540 1.00 92.88 84 ASN A O 1
ATOM 657 N N . SER A 1 85 ? 6.404 -13.284 -9.444 1.00 95.25 85 SER A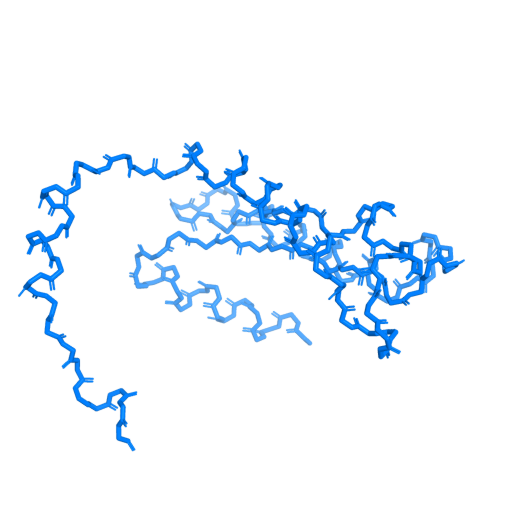 N 1
ATOM 658 C CA . SER A 1 85 ? 6.063 -13.977 -8.195 1.00 95.25 85 SER A CA 1
ATOM 659 C C . SER A 1 85 ? 7.078 -13.737 -7.074 1.00 95.25 85 SER A C 1
ATOM 661 O O . SER A 1 85 ? 6.690 -13.587 -5.915 1.00 95.25 85 SER A O 1
ATOM 663 N N . HIS A 1 86 ? 8.369 -13.654 -7.404 1.00 94.00 86 HIS A N 1
ATOM 664 C CA . HIS A 1 86 ? 9.422 -13.392 -6.429 1.00 94.00 86 HIS A CA 1
ATOM 665 C C . HIS A 1 86 ? 9.278 -11.995 -5.813 1.00 94.00 86 HIS A C 1
ATOM 667 O O . HIS A 1 86 ? 9.269 -11.854 -4.587 1.00 94.00 86 HIS A O 1
ATOM 673 N N . SER A 1 87 ? 9.093 -10.979 -6.654 1.00 92.00 87 SER A N 1
ATOM 674 C CA . SER A 1 87 ? 8.910 -9.591 -6.229 1.00 92.00 87 SER A CA 1
ATOM 675 C C . SER A 1 87 ? 7.622 -9.384 -5.439 1.00 92.00 87 SER A C 1
ATOM 677 O O . SER A 1 87 ? 7.648 -8.709 -4.412 1.00 92.00 87 SER A O 1
ATOM 679 N N . TYR A 1 88 ? 6.511 -10.021 -5.827 1.00 93.56 88 TYR A N 1
ATOM 680 C CA . TYR A 1 88 ? 5.294 -10.011 -5.006 1.00 93.56 88 TYR A CA 1
ATOM 681 C C . TYR A 1 88 ? 5.512 -10.675 -3.643 1.00 93.56 88 TYR A C 1
ATOM 683 O O . TYR A 1 88 ? 5.030 -10.166 -2.632 1.00 93.56 88 TYR A O 1
ATOM 691 N N . GLY A 1 89 ? 6.287 -11.763 -3.582 1.00 94.19 89 GLY A N 1
ATOM 692 C CA . GLY A 1 89 ? 6.672 -12.388 -2.317 1.00 94.19 89 GLY A CA 1
ATOM 693 C C . GLY A 1 89 ? 7.503 -11.460 -1.424 1.00 94.19 89 GLY A C 1
ATOM 694 O O . GLY A 1 89 ? 7.301 -11.420 -0.211 1.00 94.19 89 GLY A O 1
ATOM 695 N N . GLN A 1 90 ? 8.413 -10.678 -2.009 1.00 91.44 90 GLN A N 1
ATOM 696 C CA . GLN A 1 90 ? 9.165 -9.658 -1.275 1.00 91.44 90 GLN A CA 1
ATOM 697 C C . GLN A 1 90 ? 8.267 -8.506 -0.810 1.00 91.44 90 GLN A C 1
ATOM 699 O O . GLN A 1 90 ? 8.358 -8.101 0.347 1.00 91.44 90 GLN A O 1
ATOM 704 N N . LEU A 1 91 ? 7.370 -8.017 -1.669 1.00 91.38 91 LEU A N 1
ATOM 705 C CA . LEU A 1 91 ? 6.396 -6.987 -1.315 1.00 91.38 91 LEU A CA 1
ATOM 706 C C . LEU A 1 91 ? 5.510 -7.431 -0.149 1.00 91.38 91 LEU A C 1
ATOM 708 O O . LEU A 1 91 ? 5.321 -6.664 0.790 1.00 91.38 91 LEU A O 1
ATOM 712 N N . ALA A 1 92 ? 5.002 -8.663 -0.179 1.00 91.75 92 ALA A N 1
ATOM 713 C CA . ALA A 1 92 ? 4.175 -9.204 0.892 1.00 91.75 92 ALA A CA 1
ATOM 714 C C . ALA A 1 92 ? 4.922 -9.225 2.234 1.00 91.75 92 ALA A C 1
ATOM 716 O O . ALA A 1 92 ? 4.363 -8.792 3.238 1.00 91.75 92 ALA A O 1
ATOM 717 N N . ARG A 1 93 ? 6.198 -9.642 2.245 1.00 90.81 93 ARG A N 1
ATOM 718 C CA . ARG A 1 93 ? 7.046 -9.605 3.450 1.00 90.81 93 ARG A CA 1
ATOM 719 C C . ARG A 1 93 ? 7.259 -8.181 3.959 1.00 90.81 93 ARG A C 1
ATOM 721 O O . ARG A 1 93 ? 6.925 -7.902 5.102 1.00 90.81 93 ARG A O 1
ATOM 728 N N . ASN A 1 94 ? 7.692 -7.266 3.091 1.00 88.88 94 ASN A N 1
ATOM 729 C CA . ASN A 1 94 ? 7.900 -5.861 3.461 1.00 88.88 94 ASN A CA 1
ATOM 730 C C . ASN A 1 94 ? 6.608 -5.207 3.983 1.00 88.88 94 ASN A C 1
ATOM 732 O O . ASN A 1 94 ? 6.637 -4.368 4.878 1.00 88.88 94 ASN A O 1
ATOM 736 N N . THR A 1 95 ? 5.466 -5.580 3.403 1.00 89.25 95 THR A N 1
ATOM 737 C CA . THR A 1 95 ? 4.150 -5.102 3.834 1.00 89.25 95 THR A CA 1
ATOM 738 C C . THR A 1 95 ? 3.780 -5.679 5.195 1.00 89.25 95 THR A C 1
ATOM 740 O O . THR A 1 95 ? 3.262 -4.945 6.027 1.00 89.25 95 THR A O 1
ATOM 743 N N . ALA A 1 96 ? 4.056 -6.959 5.446 1.00 89.69 96 ALA A N 1
ATOM 744 C CA . ALA A 1 96 ? 3.800 -7.595 6.733 1.00 89.69 96 ALA A CA 1
ATOM 745 C C . ALA A 1 96 ? 4.632 -6.958 7.856 1.00 89.69 96 ALA A C 1
ATOM 747 O O . ALA A 1 96 ? 4.061 -6.595 8.881 1.00 89.69 96 ALA A O 1
ATOM 748 N N . ASP A 1 97 ? 5.930 -6.735 7.632 1.00 87.25 97 ASP A N 1
ATOM 749 C CA . ASP A 1 97 ? 6.823 -6.079 8.602 1.00 87.25 97 ASP A CA 1
ATOM 750 C C . ASP A 1 97 ? 6.315 -4.686 9.003 1.00 87.25 97 ASP A C 1
ATOM 752 O O . ASP A 1 97 ? 6.473 -4.253 10.143 1.00 87.25 97 ASP A O 1
ATOM 756 N N . PHE A 1 98 ? 5.666 -3.995 8.064 1.00 84.94 98 PHE A N 1
ATOM 757 C CA . PHE A 1 98 ? 5.056 -2.693 8.291 1.00 84.94 98 PHE A CA 1
ATOM 758 C C . PHE A 1 98 ? 3.668 -2.777 8.948 1.00 84.94 98 PHE A C 1
ATOM 760 O O . PHE A 1 98 ? 3.382 -2.019 9.871 1.00 84.94 98 PHE A O 1
ATOM 767 N N . LEU A 1 99 ? 2.791 -3.670 8.479 1.00 86.75 99 LEU A N 1
ATOM 768 C CA . LEU A 1 99 ? 1.401 -3.751 8.935 1.00 86.75 99 LEU A CA 1
ATOM 769 C C . LEU A 1 99 ? 1.265 -4.403 10.309 1.00 86.75 99 LEU A C 1
ATOM 771 O O . LEU A 1 99 ? 0.477 -3.918 11.116 1.00 86.75 99 LEU A O 1
ATOM 775 N N . ILE A 1 100 ? 2.011 -5.477 10.587 1.00 88.50 100 ILE A N 1
ATOM 776 C CA . ILE A 1 100 ? 1.865 -6.271 11.818 1.00 88.50 100 ILE A CA 1
ATOM 777 C C . ILE A 1 100 ? 1.941 -5.401 13.086 1.00 88.50 100 ILE A C 1
ATOM 779 O O . ILE A 1 100 ? 1.052 -5.544 13.924 1.00 88.50 100 ILE A O 1
ATOM 783 N N . PRO A 1 101 ? 2.898 -4.461 13.237 1.00 87.12 101 PRO A N 1
ATOM 784 C CA . PRO A 1 101 ? 2.957 -3.582 14.409 1.00 87.12 101 PRO A CA 1
ATOM 785 C C . PRO A 1 101 ? 1.731 -2.680 14.610 1.00 87.12 101 PRO A C 1
ATOM 787 O O . PRO A 1 101 ? 1.497 -2.207 15.719 1.00 87.12 101 PRO A O 1
ATOM 790 N N . MET A 1 102 ? 0.965 -2.411 13.550 1.00 81.69 102 MET A N 1
ATOM 791 C CA . MET A 1 102 ? -0.237 -1.570 13.597 1.00 81.69 102 MET A CA 1
ATOM 792 C C . MET A 1 102 ? -1.522 -2.384 13.762 1.00 81.69 102 MET A C 1
ATOM 794 O O . MET A 1 102 ? -2.582 -1.824 14.040 1.00 81.69 102 MET A O 1
ATOM 798 N N . MET A 1 103 ? -1.449 -3.699 13.562 1.00 85.06 103 MET A N 1
ATOM 799 C CA . MET A 1 103 ? -2.593 -4.588 13.672 1.00 85.06 103 MET A CA 1
ATOM 800 C C . MET A 1 103 ? -2.834 -4.978 15.128 1.00 85.06 103 MET A C 1
ATOM 802 O O . MET A 1 103 ? -1.912 -5.234 15.899 1.00 85.06 103 MET A O 1
ATOM 806 N N . THR A 1 104 ? -4.104 -5.089 15.502 1.00 81.56 104 THR A N 1
ATOM 807 C CA . THR A 1 104 ? -4.488 -5.716 16.767 1.00 81.56 104 THR A CA 1
ATOM 808 C C . THR A 1 104 ? -4.548 -7.225 16.572 1.00 81.56 104 THR A C 1
ATOM 810 O O . THR A 1 104 ? -5.262 -7.711 15.693 1.00 81.56 104 THR A O 1
ATOM 813 N N . ALA A 1 105 ? -3.810 -7.972 17.393 1.00 81.06 105 ALA A N 1
ATOM 814 C CA . ALA A 1 105 ? -3.941 -9.421 17.437 1.00 81.06 105 ALA A CA 1
ATOM 815 C C . ALA A 1 105 ? -5.328 -9.791 17.979 1.00 81.06 105 ALA A C 1
ATOM 817 O O . ALA A 1 105 ? -5.748 -9.303 19.028 1.00 81.06 105 ALA A O 1
ATOM 818 N N . VAL A 1 106 ? -6.036 -10.653 17.256 1.00 81.44 106 VAL A N 1
ATOM 819 C CA . VAL A 1 106 ? -7.341 -11.177 17.658 1.00 81.44 106 VAL A CA 1
ATOM 820 C C . VAL A 1 106 ? -7.249 -12.693 17.636 1.00 81.44 106 VAL A C 1
ATOM 822 O O . VAL A 1 106 ? -6.780 -13.271 16.656 1.00 81.44 106 VAL A O 1
ATOM 825 N N . GLU A 1 107 ? -7.695 -13.333 18.714 1.00 84.50 107 GLU A N 1
ATOM 826 C CA . GLU A 1 107 ? -7.792 -14.790 18.779 1.00 84.50 107 GLU A CA 1
ATOM 827 C C . GLU A 1 107 ? -8.637 -15.329 17.620 1.00 84.50 107 GLU A C 1
ATOM 829 O O . GLU A 1 107 ? -9.689 -14.781 17.281 1.00 84.50 107 GLU A O 1
ATOM 834 N N . TRP A 1 108 ? -8.190 -16.426 17.006 1.00 80.44 108 TRP A N 1
ATOM 835 C CA . TRP A 1 108 ? -8.837 -16.979 15.810 1.00 80.44 108 TRP A CA 1
ATOM 836 C C . TRP A 1 108 ? -10.306 -17.349 16.046 1.00 80.44 108 TRP A C 1
ATOM 838 O O . TRP A 1 108 ? -11.147 -17.214 15.157 1.00 80.44 108 TRP A O 1
ATOM 848 N N . THR A 1 109 ? -10.625 -17.821 17.249 1.00 84.44 109 THR A N 1
ATOM 849 C CA . THR A 1 109 ? -11.996 -18.100 17.689 1.00 84.44 109 THR A CA 1
ATOM 850 C C . THR A 1 109 ? -12.843 -16.832 17.703 1.00 84.44 109 THR A C 1
ATOM 852 O O . THR A 1 109 ? -13.887 -16.811 17.053 1.00 84.44 109 THR A O 1
ATOM 855 N N . THR A 1 110 ? -12.351 -15.766 18.337 1.00 83.19 110 THR A N 1
ATOM 856 C CA . THR A 1 110 ? -13.000 -14.449 18.390 1.00 83.19 110 THR A CA 1
ATOM 857 C C . THR A 1 110 ? -13.196 -13.861 16.993 1.00 83.19 110 THR A C 1
ATOM 859 O O . THR A 1 110 ? -14.263 -13.341 16.678 1.00 83.19 110 THR A O 1
ATOM 862 N N . TRP A 1 111 ? -12.197 -13.975 16.115 1.00 81.62 111 TRP A N 1
ATOM 863 C CA . TRP A 1 111 ? -12.303 -13.489 14.739 1.00 81.62 111 TRP A CA 1
ATOM 864 C C . TRP A 1 111 ? -13.356 -14.254 13.924 1.00 81.62 111 TRP A C 1
ATOM 866 O O . TRP A 1 111 ? -14.173 -13.636 13.241 1.00 81.62 111 TRP A O 1
ATOM 876 N N . LYS A 1 112 ? -13.386 -15.591 14.022 1.00 83.38 112 LYS A N 1
ATOM 877 C CA . LYS A 1 112 ? -14.398 -16.420 13.341 1.00 83.38 112 LYS A CA 1
ATOM 878 C C . LYS A 1 112 ? -15.816 -16.131 13.819 1.00 83.38 112 LYS A C 1
ATOM 880 O O . LYS A 1 112 ? -16.729 -16.116 12.999 1.00 83.38 112 LYS A O 1
ATOM 885 N N . GLU A 1 113 ? -16.000 -15.909 15.117 1.00 86.81 113 GLU A N 1
ATOM 886 C CA . GLU A 1 113 ? -17.299 -15.539 15.681 1.00 86.81 113 GLU A CA 1
ATOM 887 C C . GLU A 1 113 ? -17.778 -14.202 15.100 1.00 86.81 113 GLU A C 1
ATOM 889 O O . GLU A 1 113 ? -18.887 -14.122 14.579 1.00 86.81 113 GLU A O 1
ATOM 894 N N . GLN A 1 114 ? -16.903 -13.192 15.047 1.00 78.00 114 GLN A N 1
ATOM 895 C CA . GLN A 1 114 ? -17.217 -11.899 14.428 1.00 78.00 114 GLN A CA 1
ATOM 896 C C . GLN A 1 114 ? -17.581 -12.018 12.940 1.00 78.00 114 GLN A C 1
ATOM 898 O O . GLN A 1 114 ? -18.513 -11.354 12.491 1.00 78.00 114 GLN A O 1
ATOM 903 N N . LEU A 1 115 ? -16.913 -12.891 12.175 1.00 77.75 115 LEU A N 1
ATOM 904 C CA . LEU A 1 115 ? -17.281 -13.150 10.776 1.00 77.75 115 LEU A CA 1
ATOM 905 C C . LEU A 1 115 ? -18.679 -13.753 10.617 1.00 77.75 115 LEU A C 1
ATOM 907 O O . LEU A 1 115 ? -19.365 -13.434 9.648 1.00 77.75 115 LEU A O 1
ATOM 911 N N . GLY A 1 116 ? -19.115 -14.588 11.563 1.00 76.50 116 GLY A N 1
ATOM 912 C CA . GLY A 1 116 ? -20.465 -15.156 11.573 1.00 76.50 116 GLY A CA 1
ATOM 913 C C . GLY A 1 116 ? -2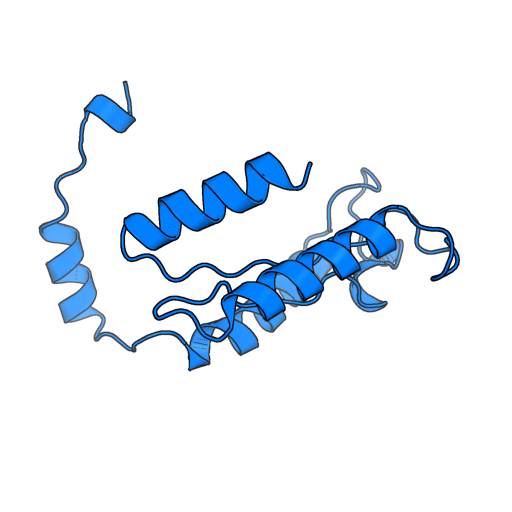1.573 -14.109 11.738 1.00 76.50 116 GLY A C 1
ATOM 914 O O . GLY A 1 116 ? -22.728 -14.386 11.421 1.00 76.50 116 GLY A O 1
ATOM 915 N N . HIS A 1 117 ? -21.222 -12.903 12.190 1.00 75.75 117 HIS A N 1
ATOM 916 C CA . HIS A 1 117 ? -22.143 -11.786 12.402 1.00 75.75 117 HIS A CA 1
ATOM 917 C C . HIS A 1 117 ? -22.057 -10.700 11.320 1.00 75.75 117 HIS A C 1
ATOM 919 O O . HIS A 1 117 ? -22.776 -9.703 11.402 1.00 75.75 117 HIS A O 1
ATOM 925 N N . VAL A 1 118 ? -21.212 -10.870 10.295 1.00 72.75 118 VAL A N 1
ATOM 926 C CA . VAL A 1 118 ? -21.126 -9.916 9.182 1.00 72.75 118 VAL A CA 1
ATOM 927 C C . VAL A 1 118 ? -22.340 -10.090 8.271 1.00 72.75 118 VAL A C 1
ATOM 929 O O . VAL A 1 118 ? -22.428 -11.029 7.482 1.00 72.75 118 VAL A O 1
ATOM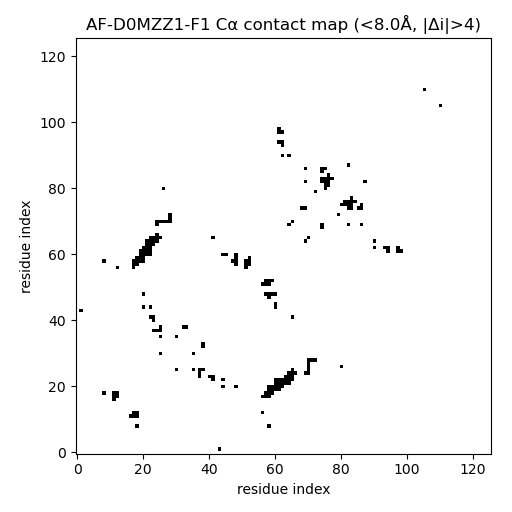 932 N N . THR A 1 119 ? -23.281 -9.153 8.347 1.00 67.19 119 THR A N 1
ATO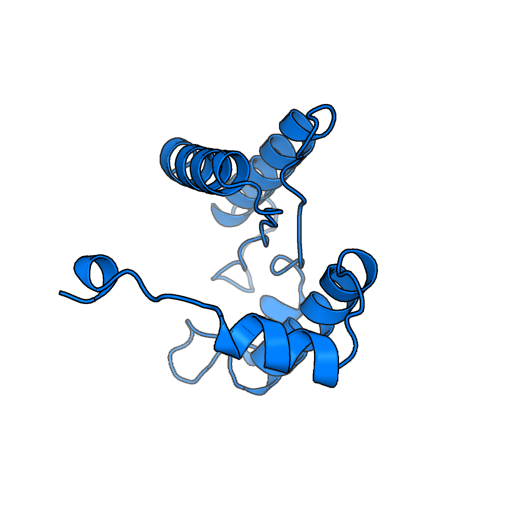M 933 C CA . THR A 1 119 ? -24.337 -8.998 7.347 1.00 67.19 119 THR A CA 1
ATOM 934 C C . THR A 1 119 ? -23.773 -8.270 6.133 1.00 67.19 119 THR A C 1
ATOM 936 O O . THR A 1 119 ? -23.454 -7.083 6.179 1.00 67.19 119 THR A O 1
ATOM 939 N N . TYR A 1 120 ? -23.627 -8.996 5.027 1.00 65.31 120 TYR A N 1
ATOM 940 C CA . TYR A 1 120 ? -23.277 -8.389 3.750 1.00 65.31 120 TYR A CA 1
ATOM 941 C C . TYR A 1 120 ? -24.463 -7.575 3.240 1.00 65.31 120 TYR A C 1
ATOM 943 O O . TYR A 1 120 ? -25.568 -8.100 3.083 1.00 65.31 120 TYR A O 1
ATOM 951 N N . ASP A 1 121 ? -24.229 -6.294 2.972 1.00 63.19 121 ASP A N 1
ATOM 952 C CA . ASP A 1 121 ? -25.200 -5.467 2.273 1.00 63.19 121 ASP A CA 1
ATOM 953 C C . ASP A 1 121 ? -25.282 -5.949 0.821 1.00 63.19 121 ASP A C 1
ATOM 955 O O . ASP A 1 121 ? -24.342 -5.773 0.042 1.00 63.19 121 ASP A O 1
ATOM 959 N N . LYS A 1 122 ? -26.387 -6.616 0.471 1.00 59.50 122 LYS A N 1
ATOM 960 C CA . LYS A 1 122 ? -26.617 -7.150 -0.880 1.00 59.50 122 LYS A CA 1
ATOM 961 C C . LYS A 1 122 ? -26.507 -6.068 -1.955 1.00 59.50 122 LYS A C 1
ATOM 963 O O . LYS A 1 122 ? -26.046 -6.368 -3.047 1.00 59.50 122 LYS A O 1
ATOM 968 N N . ALA A 1 123 ? -26.823 -4.815 -1.624 1.00 63.91 123 ALA A N 1
ATOM 969 C CA . ALA A 1 123 ? -26.735 -3.691 -2.552 1.00 63.91 123 ALA A CA 1
ATOM 970 C C . ALA A 1 123 ? -25.295 -3.335 -2.981 1.00 63.91 123 ALA A C 1
ATOM 972 O O . ALA A 1 123 ? -25.114 -2.503 -3.863 1.00 63.91 123 ALA A O 1
ATOM 973 N N . LEU A 1 124 ? -24.264 -3.923 -2.359 1.00 48.59 124 LEU A N 1
ATOM 974 C CA . LEU A 1 124 ? -22.867 -3.776 -2.790 1.00 48.59 124 LEU A CA 1
ATOM 975 C C . LEU A 1 124 ? -22.442 -4.803 -3.854 1.00 48.59 124 LEU A C 1
ATOM 977 O O . LEU A 1 124 ? -21.323 -4.698 -4.360 1.00 48.59 124 LEU A O 1
ATOM 981 N N . TYR A 1 125 ? -23.286 -5.796 -4.154 1.00 54.09 125 TYR A N 1
ATOM 982 C CA . TYR A 1 125 ? -22.965 -6.926 -5.034 1.00 54.09 125 TYR A CA 1
ATOM 983 C C . TYR A 1 125 ? -23.917 -7.084 -6.233 1.00 54.09 125 TYR A C 1
ATOM 985 O O . TYR A 1 125 ? -23.645 -7.936 -7.080 1.00 54.09 125 TYR A O 1
ATOM 993 N N . ASP A 1 126 ? -24.971 -6.267 -6.311 1.00 43.62 126 ASP A N 1
ATOM 994 C CA . ASP A 1 126 ? -25.890 -6.129 -7.453 1.00 43.62 126 ASP A CA 1
ATOM 995 C C . ASP A 1 126 ? -25.619 -4.804 -8.194 1.00 43.62 126 ASP A C 1
ATOM 997 O O . ASP A 1 126 ? -25.715 -4.787 -9.443 1.00 43.62 126 ASP A O 1
#

InterPro domains:
  IPR036514 SGNH hydrolase superfamily [G3DSA:3.40.50.1110] (1-107)

Radius of gyration: 17.79 Å; Cα contacts (8 Å, |Δi|>4): 111; chains: 1; bounding box: 44×35×38 Å

Secondary structure (DSSP, 8-state):
-HHHHHHHHHHHHHTT--EEEPPPPPS-SSS-TTT-HHHHHHHHHHHHHHHTTTSSSPEEE----SSHHHHSGGGB-TTSSSBPHHHHHHHHHHHHHHHGGGSPP--HHHHHHHHHT----GGGT-

Nearest PDB structures (foldseek):
  5b5l-assembly1_A  TM=7.842E-01  e=2.402E-01  Talaromyces pinophilus
  5bn1-assembly1_A  TM=6.223E-01  e=1.720E-01  Geobacillus stearothermophilus
  4jko-assembly1_A  TM=6.439E-01  e=2.745E-01  Geobacillus stearothermophilus
  4oap-assembly1_A  TM=5.667E-01  e=1.966E-01  Geobacillus stearothermophilus
  4oao-assembly1_B  TM=6.328E-01  e=4.379E-01  Geobacillus stearothermophilus